Protein AF-A0AAD7HZ73-F1 (afdb_monomer_lite)

Radius of gyration: 22.2 Å; chains: 1; bounding box: 52×26×50 Å

pLDDT: mean 82.13, std 8.91, range [57.38, 90.5]

Secondary structure (DSSP, 8-state):
----HHHHHHHHHHHHHHS-SSPPPPS--SPPPSS-HHHHHHHHHHHHH-TT--HHHHHHHHHHHH-----HHHHHHHHH-

Sequence (81 aa):
LVVSRASLYRWKKSFQEIGSTTRPPSPLRGCPRIITQAILSACLNIYQKEPEVYLDELRWHLAMDHHIAISTSALQKTLVD

Organism: NCBI:txid230809

Structure (mmCIF, N/CA/C/O backbone):
data_AF-A0AAD7HZ73-F1
#
_entry.id   AF-A0AAD7HZ73-F1
#
loop_
_atom_site.group_PDB
_atom_site.id
_atom_site.type_symbol
_atom_site.label_atom_id
_atom_site.label_alt_id
_atom_site.label_comp_id
_atom_site.label_asym_id
_atom_site.label_entity_id
_atom_site.label_seq_id
_atom_site.pdbx_PDB_ins_code
_atom_site.Cartn_x
_atom_site.Cartn_y
_atom_site.Cartn_z
_atom_site.occupancy
_atom_site.B_iso_or_equiv
_atom_site.auth_seq_id
_atom_site.auth_comp_id
_atom_site.auth_asym_id
_atom_site.auth_atom_id
_atom_site.pdbx_PDB_model_num
ATOM 1 N N . LEU A 1 1 ? 34.401 15.952 -27.685 1.00 57.38 1 LEU A N 1
ATOM 2 C CA . LEU A 1 1 ? 33.262 15.248 -27.046 1.00 57.38 1 LEU A CA 1
ATOM 3 C C . LEU A 1 1 ? 33.616 13.770 -26.913 1.00 57.38 1 LEU A C 1
ATOM 5 O O . LEU A 1 1 ? 33.736 13.096 -27.926 1.00 57.38 1 LEU A O 1
ATOM 9 N N . VAL A 1 2 ? 33.853 13.286 -25.691 1.00 73.00 2 VAL A N 1
ATOM 10 C CA . VAL A 1 2 ? 34.265 11.894 -25.419 1.00 73.00 2 VAL A CA 1
ATOM 11 C C . VAL A 1 2 ? 33.015 11.045 -25.178 1.00 73.00 2 VAL A C 1
ATOM 13 O O . VAL A 1 2 ? 32.663 10.734 -24.045 1.00 73.00 2 VAL A O 1
ATOM 16 N N . VAL A 1 3 ? 32.281 10.732 -26.246 1.00 81.12 3 VAL A N 1
ATOM 17 C CA . VAL A 1 3 ? 31.088 9.872 -26.176 1.00 81.12 3 VAL A CA 1
ATOM 18 C C . VAL A 1 3 ? 31.411 8.549 -26.855 1.00 81.12 3 VAL A C 1
ATOM 20 O O . VAL A 1 3 ? 31.904 8.525 -27.981 1.00 81.12 3 VAL A O 1
ATOM 23 N N . SER A 1 4 ? 31.150 7.432 -26.174 1.00 90.31 4 SER A N 1
ATOM 24 C CA . SER A 1 4 ? 31.430 6.110 -26.734 1.00 90.31 4 SER A CA 1
ATOM 25 C C . SER A 1 4 ? 30.532 5.810 -27.938 1.00 90.31 4 SER A C 1
ATOM 27 O O . SER A 1 4 ? 29.365 6.209 -27.996 1.00 90.31 4 SER A O 1
ATOM 29 N N . ARG A 1 5 ? 31.054 5.025 -28.887 1.00 89.19 5 ARG A N 1
ATOM 30 C CA . ARG A 1 5 ? 30.307 4.600 -30.082 1.00 89.19 5 ARG A CA 1
ATOM 31 C C . ARG A 1 5 ? 29.001 3.876 -29.724 1.00 89.19 5 ARG A C 1
ATOM 33 O O . ARG A 1 5 ? 27.989 4.057 -30.391 1.00 89.19 5 ARG A O 1
ATOM 40 N N . ALA A 1 6 ? 28.997 3.113 -28.630 1.00 88.25 6 ALA A N 1
ATOM 41 C CA . ALA A 1 6 ? 27.809 2.428 -28.121 1.00 88.25 6 ALA A CA 1
ATOM 42 C C . ALA A 1 6 ? 26.705 3.400 -27.665 1.00 88.25 6 ALA A C 1
ATOM 44 O O . ALA A 1 6 ? 25.520 3.134 -27.869 1.00 88.25 6 ALA A O 1
ATOM 45 N N . SER A 1 7 ? 27.070 4.535 -27.064 1.00 85.75 7 SER A N 1
ATOM 46 C CA . SER A 1 7 ? 26.097 5.556 -26.661 1.00 85.75 7 SER A CA 1
ATOM 47 C C . SER A 1 7 ? 25.454 6.240 -27.867 1.00 85.75 7 SER A C 1
ATOM 49 O O . SER A 1 7 ? 24.242 6.436 -27.857 1.00 85.75 7 SER A O 1
ATOM 51 N N . LEU A 1 8 ? 26.213 6.484 -28.941 1.00 88.75 8 LEU A N 1
ATOM 52 C CA . LEU A 1 8 ? 25.664 7.017 -30.194 1.00 88.75 8 LEU A CA 1
ATOM 53 C C . LEU A 1 8 ? 24.626 6.078 -30.822 1.00 88.75 8 LEU A C 1
ATOM 55 O O . LEU A 1 8 ? 23.564 6.535 -31.241 1.00 88.75 8 LEU A O 1
ATOM 59 N N . TYR A 1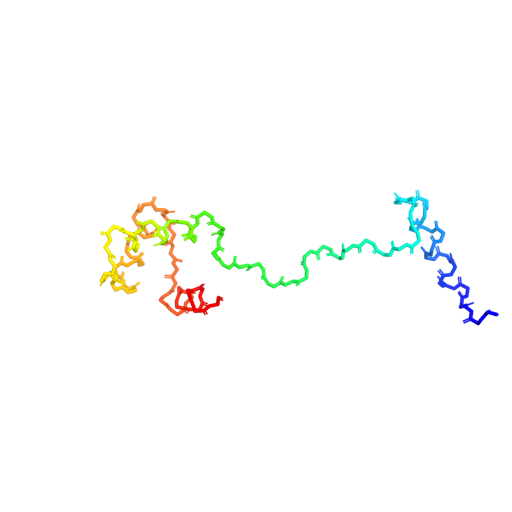 9 ? 24.886 4.767 -30.843 1.00 90.44 9 TYR A N 1
ATOM 60 C CA . TYR A 1 9 ? 23.909 3.797 -31.351 1.00 90.44 9 TYR A CA 1
ATOM 61 C C . TYR A 1 9 ? 22.632 3.755 -30.509 1.00 90.44 9 TYR A C 1
ATOM 63 O O . TYR A 1 9 ? 21.537 3.710 -31.066 1.00 90.44 9 TYR A O 1
ATOM 71 N N . ARG A 1 10 ? 22.756 3.817 -29.177 1.00 84.06 10 ARG A N 1
ATOM 72 C CA . ARG A 1 10 ? 21.593 3.868 -28.278 1.00 84.06 10 ARG A CA 1
ATOM 73 C C . ARG A 1 10 ? 20.768 5.132 -28.489 1.00 84.06 10 ARG A C 1
ATOM 75 O O . ARG A 1 10 ? 19.555 5.030 -28.598 1.00 84.06 10 ARG A O 1
ATOM 82 N N . TRP A 1 11 ? 21.410 6.291 -28.612 1.00 88.75 11 TRP A N 1
ATOM 83 C CA . TRP A 1 11 ? 20.714 7.549 -28.887 1.00 88.75 11 TRP A CA 1
ATOM 84 C C . TRP A 1 11 ? 20.032 7.550 -30.247 1.00 88.75 11 TRP A C 1
ATOM 86 O O . TRP A 1 11 ? 18.881 7.963 -30.332 1.00 88.75 11 TRP A O 1
ATOM 96 N N . LYS A 1 12 ? 20.696 7.038 -31.290 1.00 88.88 12 LYS A N 1
ATOM 97 C CA . LYS A 1 12 ? 20.083 6.896 -32.615 1.00 88.88 12 LYS A CA 1
ATOM 98 C C . LYS A 1 12 ? 18.840 6.007 -32.552 1.00 88.88 12 LYS A C 1
ATOM 100 O O . LYS A 1 12 ? 17.813 6.380 -33.104 1.00 88.88 12 LYS A O 1
ATOM 105 N N . LYS A 1 13 ? 18.921 4.877 -31.843 1.00 86.44 13 LYS A N 1
ATOM 106 C CA . LYS A 1 13 ? 17.790 3.967 -31.638 1.00 86.44 13 LYS A CA 1
ATOM 107 C C . LYS A 1 13 ? 16.641 4.646 -30.881 1.00 86.44 13 LYS A C 1
ATOM 109 O O . LYS A 1 13 ? 15.524 4.649 -31.378 1.00 86.44 13 LYS A O 1
ATOM 114 N N . SER A 1 14 ? 16.915 5.287 -29.742 1.00 84.81 14 SER A N 1
ATOM 115 C CA . SER A 1 14 ? 15.889 6.013 -28.975 1.00 84.81 14 SER A CA 1
ATOM 116 C C . SER A 1 14 ? 15.251 7.147 -29.778 1.00 84.81 14 SER A C 1
ATOM 118 O O . SER A 1 14 ? 14.039 7.322 -29.727 1.00 84.81 14 SER A O 1
ATOM 120 N N . PHE A 1 15 ? 16.039 7.869 -30.577 1.00 86.69 15 PHE A N 1
ATOM 121 C CA . PHE A 1 15 ? 15.528 8.930 -31.437 1.00 86.69 15 PHE A CA 1
ATOM 122 C C . PHE A 1 15 ? 14.634 8.390 -32.561 1.00 86.69 15 PHE A C 1
ATOM 124 O O . PHE A 1 15 ? 13.604 8.983 -32.850 1.00 86.69 15 PHE A O 1
ATOM 131 N N . GLN A 1 16 ? 14.984 7.251 -33.165 1.00 87.62 16 GLN A N 1
ATOM 132 C CA . GLN A 1 16 ? 14.153 6.604 -34.187 1.00 87.62 16 GLN A CA 1
ATOM 133 C C . GLN A 1 16 ? 12.846 6.033 -33.619 1.00 87.62 16 GLN A C 1
ATOM 135 O O . GLN A 1 16 ? 11.828 6.076 -34.298 1.00 87.62 16 GLN A O 1
ATOM 140 N N . GLU A 1 17 ? 12.873 5.499 -32.396 1.00 85.50 17 GLU A N 1
ATOM 141 C CA . GLU A 1 17 ? 11.706 4.869 -31.763 1.00 85.50 17 GLU A CA 1
ATOM 142 C C . GLU A 1 17 ? 10.757 5.882 -31.098 1.00 85.50 17 GLU A C 1
ATOM 144 O O . GLU A 1 17 ? 9.546 5.693 -31.127 1.00 85.50 17 GLU A O 1
ATOM 149 N N . ILE A 1 18 ? 11.295 6.937 -30.476 1.00 82.56 18 ILE A N 1
ATOM 150 C CA . ILE A 1 18 ? 10.552 7.830 -29.562 1.00 82.56 18 ILE A CA 1
ATOM 151 C C . ILE A 1 18 ? 10.581 9.292 -30.046 1.00 82.56 18 ILE A C 1
ATOM 153 O O . ILE A 1 18 ? 9.839 10.131 -29.545 1.00 82.56 18 ILE A O 1
ATOM 157 N N . GLY A 1 19 ? 11.442 9.634 -31.010 1.00 83.94 19 GLY A N 1
ATOM 158 C CA . GLY A 1 19 ? 11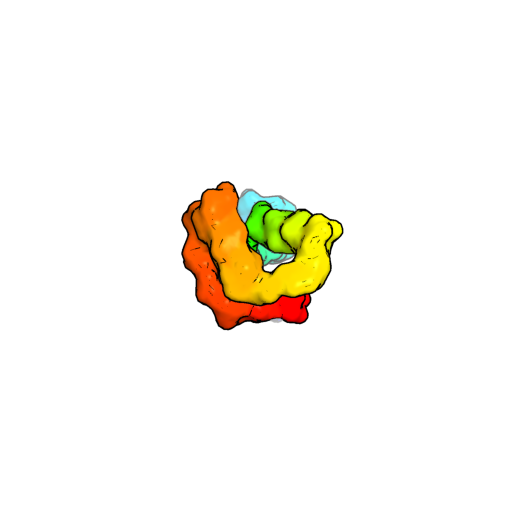.643 11.018 -31.459 1.00 83.94 19 GLY A CA 1
ATOM 159 C C . GLY A 1 19 ? 12.483 11.869 -30.500 1.00 83.94 19 GLY A C 1
ATOM 160 O O . GLY A 1 19 ? 12.643 13.066 -30.722 1.00 83.94 19 GLY A O 1
ATOM 161 N N . SER A 1 20 ? 13.041 11.269 -29.441 1.00 80.62 20 SER A N 1
ATOM 162 C CA . SER A 1 20 ? 13.880 11.957 -28.457 1.00 80.62 20 SER A CA 1
ATOM 163 C C . SER A 1 20 ? 15.138 11.163 -28.114 1.00 80.62 20 SER A C 1
ATOM 165 O O . SER A 1 20 ? 15.129 9.934 -28.028 1.00 80.62 20 SER A O 1
ATOM 167 N N . THR A 1 21 ? 16.241 11.878 -27.889 1.00 78.56 21 THR A N 1
ATOM 168 C CA . THR A 1 21 ? 17.479 11.317 -27.324 1.00 78.56 21 THR A CA 1
ATOM 169 C C . THR A 1 21 ? 17.428 11.221 -25.797 1.00 78.56 21 THR A C 1
ATOM 171 O O . THR A 1 21 ? 18.268 10.539 -25.202 1.00 78.56 21 THR A O 1
ATOM 174 N N . THR A 1 22 ? 16.448 11.865 -25.149 1.00 79.06 22 THR A N 1
ATOM 175 C CA . THR A 1 22 ? 16.196 11.691 -23.716 1.00 79.06 22 THR A CA 1
ATOM 176 C C . THR A 1 22 ? 15.611 10.307 -23.461 1.00 79.06 22 THR A C 1
ATOM 178 O O . THR A 1 22 ? 14.709 9.841 -24.156 1.00 79.06 22 THR A O 1
ATOM 181 N N . ARG A 1 23 ? 16.148 9.616 -22.451 1.00 69.88 23 ARG A N 1
ATOM 182 C CA . ARG A 1 23 ? 15.614 8.321 -22.029 1.00 69.88 23 ARG A CA 1
ATOM 183 C C . ARG A 1 23 ? 14.178 8.542 -21.528 1.00 69.88 23 ARG A C 1
ATOM 185 O O . ARG A 1 23 ? 14.007 9.395 -20.655 1.00 69.88 23 ARG A O 1
ATOM 192 N N . PRO A 1 24 ? 13.174 7.787 -22.013 1.00 69.06 24 PRO A N 1
ATOM 193 C CA . PRO A 1 24 ? 11.831 7.876 -21.459 1.00 69.06 24 PRO A CA 1
ATOM 194 C C . PRO A 1 24 ? 11.877 7.536 -19.963 1.00 69.06 24 PRO A C 1
ATOM 196 O O . PRO A 1 24 ? 12.747 6.751 -19.549 1.00 69.06 24 PRO A O 1
ATOM 199 N N . PRO A 1 25 ? 10.969 8.098 -19.144 1.00 70.19 25 PRO A N 1
ATOM 200 C CA . PRO A 1 25 ? 10.836 7.666 -17.762 1.00 70.19 25 PRO A CA 1
ATOM 201 C C . PRO A 1 25 ? 10.717 6.142 -17.765 1.00 70.19 25 PRO A C 1
ATOM 203 O O . PRO A 1 25 ? 9.931 5.567 -18.518 1.00 70.19 25 PRO A O 1
ATOM 206 N N . SER A 1 26 ? 11.588 5.473 -17.007 1.00 69.62 26 SER A N 1
ATOM 207 C CA . SER A 1 26 ? 11.544 4.017 -16.914 1.00 69.62 26 SER A CA 1
ATOM 208 C C . SER A 1 26 ? 10.135 3.593 -16.501 1.00 69.62 26 SER A C 1
ATOM 210 O O . SER A 1 26 ? 9.587 4.250 -15.611 1.00 69.62 26 SER A O 1
ATOM 212 N N . PRO A 1 27 ? 9.573 2.510 -17.073 1.00 65.75 27 PRO A N 1
ATOM 213 C CA . PRO A 1 27 ? 8.327 1.955 -16.559 1.00 65.75 27 PRO A CA 1
ATOM 214 C C . PRO A 1 27 ? 8.486 1.771 -15.049 1.00 65.75 27 PRO A C 1
ATOM 216 O O . PRO A 1 27 ? 9.551 1.325 -14.610 1.00 65.75 27 PRO A O 1
ATOM 219 N N . LEU A 1 28 ? 7.480 2.247 -14.307 1.00 64.81 28 LEU A N 1
ATOM 220 C CA . LEU A 1 28 ? 7.423 2.369 -12.847 1.00 64.81 28 LEU A CA 1
ATOM 221 C C . LEU A 1 28 ? 8.365 1.373 -12.158 1.00 64.81 28 LEU A C 1
ATOM 223 O O . LEU A 1 28 ? 8.116 0.169 -12.135 1.00 64.81 28 LEU A O 1
ATOM 227 N N . ARG A 1 29 ? 9.492 1.872 -11.643 1.00 60.88 29 ARG A N 1
ATOM 228 C CA . ARG A 1 29 ? 10.455 1.047 -10.913 1.00 60.88 29 ARG A CA 1
ATOM 229 C C . ARG A 1 29 ? 10.028 1.000 -9.452 1.00 60.88 29 ARG A C 1
ATOM 231 O O . ARG A 1 29 ? 10.217 1.973 -8.733 1.00 60.88 29 ARG A O 1
ATOM 238 N N . GLY A 1 30 ? 9.455 -0.125 -9.039 1.00 66.06 30 GLY A N 1
ATOM 239 C CA . GLY A 1 30 ? 9.044 -0.396 -7.663 1.00 66.06 30 GLY A CA 1
ATOM 240 C C . GLY A 1 30 ? 8.309 -1.731 -7.550 1.00 66.06 30 GLY A C 1
ATOM 241 O O . GLY A 1 30 ? 7.901 -2.303 -8.559 1.00 66.06 30 GLY A O 1
ATOM 242 N N . CYS A 1 31 ? 8.146 -2.234 -6.324 1.00 59.66 31 CYS A N 1
ATOM 243 C CA . CYS A 1 31 ? 7.193 -3.308 -6.060 1.00 59.66 31 CYS A CA 1
ATOM 244 C C . CYS A 1 31 ? 5.782 -2.713 -6.214 1.00 59.66 31 CYS A C 1
ATOM 246 O O . CYS A 1 31 ? 5.514 -1.692 -5.572 1.00 59.66 31 CYS A O 1
ATOM 248 N N . PRO A 1 32 ? 4.897 -3.268 -7.060 1.00 64.81 32 PRO A N 1
ATOM 249 C CA . PRO A 1 32 ? 3.514 -2.809 -7.113 1.00 64.81 32 PRO A CA 1
ATOM 250 C C . PRO A 1 32 ? 2.923 -2.868 -5.700 1.00 64.81 32 PRO A C 1
ATOM 252 O O . PRO A 1 32 ? 3.082 -3.876 -5.006 1.00 64.81 32 PRO A O 1
ATOM 255 N N . ARG A 1 33 ? 2.284 -1.779 -5.242 1.00 65.25 33 ARG A N 1
ATOM 256 C CA . ARG A 1 33 ? 1.594 -1.789 -3.945 1.00 65.25 33 ARG A CA 1
ATOM 257 C C . ARG A 1 33 ? 0.614 -2.965 -3.953 1.00 65.25 33 ARG A C 1
ATOM 259 O O . ARG A 1 33 ? -0.153 -3.125 -4.898 1.00 65.25 33 ARG A O 1
ATOM 266 N N . ILE A 1 34 ? 0.640 -3.765 -2.883 1.00 66.25 34 ILE A N 1
ATOM 267 C CA . ILE A 1 34 ? -0.322 -4.860 -2.647 1.00 66.25 34 ILE A CA 1
ATOM 268 C C . ILE A 1 34 ? -1.758 -4.315 -2.702 1.00 66.25 34 ILE A C 1
ATOM 270 O O . ILE A 1 34 ? -2.688 -5.006 -3.106 1.00 66.25 34 ILE A O 1
ATOM 274 N N . ILE A 1 35 ? -1.914 -3.047 -2.322 1.00 72.31 35 ILE A N 1
ATOM 275 C CA . ILE A 1 35 ? -3.172 -2.321 -2.285 1.00 72.31 35 ILE A CA 1
ATOM 276 C C . ILE A 1 35 ? -3.275 -1.427 -3.526 1.00 72.31 35 ILE A C 1
ATOM 278 O O . ILE A 1 35 ? -2.484 -0.501 -3.716 1.00 72.31 35 ILE A O 1
ATOM 282 N N . THR A 1 36 ? -4.264 -1.701 -4.375 1.00 79.75 36 THR A N 1
ATOM 283 C CA . THR A 1 36 ? -4.642 -0.822 -5.485 1.00 79.75 36 THR A CA 1
ATOM 284 C C . THR A 1 36 ? -5.263 0.471 -4.956 1.00 79.75 36 THR A C 1
ATOM 286 O O . THR A 1 36 ? -5.799 0.521 -3.849 1.00 79.75 36 THR A O 1
ATOM 289 N N . GLN A 1 37 ? -5.244 1.531 -5.766 1.00 82.06 37 GLN A N 1
ATOM 290 C CA . GLN A 1 37 ? -5.830 2.818 -5.379 1.00 82.06 37 GLN A CA 1
ATOM 291 C C . GLN A 1 37 ? -7.310 2.705 -4.977 1.00 82.06 37 GLN A C 1
ATOM 293 O O . GLN A 1 37 ? -7.735 3.383 -4.050 1.00 82.06 37 GLN A O 1
ATOM 298 N N . ALA A 1 38 ? -8.065 1.797 -5.604 1.00 80.81 38 ALA A N 1
ATOM 299 C CA . ALA A 1 38 ? -9.466 1.541 -5.271 1.00 80.81 38 ALA A CA 1
ATOM 300 C C . ALA A 1 38 ? -9.662 1.084 -3.814 1.00 80.81 38 ALA A C 1
ATOM 302 O O . ALA A 1 38 ? -10.568 1.555 -3.134 1.00 80.81 38 ALA A O 1
ATOM 303 N N . ILE A 1 39 ? -8.788 0.205 -3.319 1.00 83.50 39 ILE A N 1
ATOM 304 C CA . ILE A 1 39 ? -8.847 -0.290 -1.937 1.00 83.50 39 ILE A CA 1
ATOM 305 C C . ILE A 1 39 ? -8.460 0.823 -0.965 1.00 83.50 39 ILE A C 1
ATOM 307 O O . ILE A 1 39 ? -9.068 0.967 0.088 1.00 83.50 39 ILE A O 1
ATOM 311 N N . LEU A 1 40 ? -7.477 1.646 -1.331 1.00 86.25 40 LEU A N 1
ATOM 312 C CA . LEU A 1 40 ? -7.058 2.775 -0.506 1.00 86.25 40 LEU A CA 1
ATOM 313 C C . LEU A 1 40 ? -8.204 3.791 -0.354 1.00 86.25 40 LEU A C 1
ATOM 315 O O . LEU A 1 40 ? -8.485 4.244 0.752 1.00 86.25 40 LEU A O 1
ATOM 319 N N . SER A 1 41 ? -8.935 4.068 -1.438 1.00 87.25 41 SER A N 1
ATOM 320 C CA . SER A 1 41 ? -10.163 4.868 -1.396 1.00 87.25 41 SER A CA 1
ATOM 321 C C . SER A 1 41 ? -11.255 4.230 -0.531 1.00 87.25 41 SER A C 1
ATOM 323 O O . SER A 1 41 ? -11.930 4.943 0.205 1.00 87.25 41 SER A O 1
ATOM 325 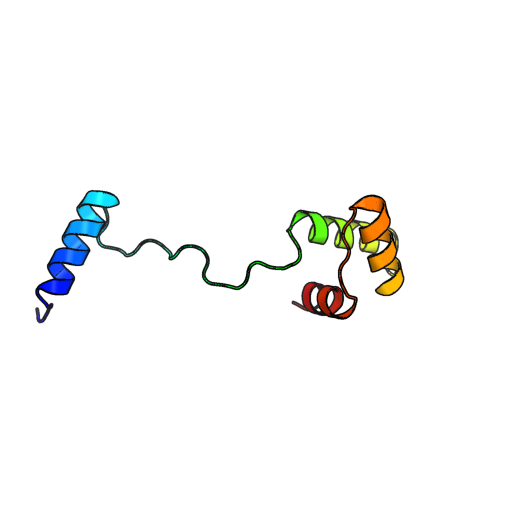N N . ALA A 1 42 ? -11.415 2.904 -0.573 1.00 87.44 42 ALA A N 1
ATOM 326 C CA . ALA A 1 42 ? -12.363 2.200 0.289 1.00 87.44 42 ALA A CA 1
ATOM 327 C C . ALA A 1 42 ? -12.011 2.335 1.779 1.00 87.44 42 ALA A C 1
ATOM 329 O O . ALA A 1 42 ? -12.881 2.687 2.572 1.00 87.44 42 ALA A O 1
ATOM 330 N N . CYS A 1 43 ? -10.739 2.151 2.152 1.00 86.94 43 CYS A N 1
ATOM 331 C CA . CYS A 1 43 ? -10.281 2.357 3.528 1.00 86.94 43 CYS A CA 1
ATOM 332 C C . CYS A 1 43 ? -10.585 3.779 4.014 1.00 86.94 43 CYS A C 1
ATOM 334 O O . CYS A 1 43 ? -11.108 3.958 5.110 1.00 86.94 43 CYS A O 1
ATOM 336 N N . LEU A 1 44 ? -10.301 4.792 3.188 1.00 88.31 44 LEU A N 1
ATOM 337 C CA . LEU A 1 44 ? -10.588 6.188 3.526 1.00 88.31 44 LEU A CA 1
ATOM 338 C C . LEU A 1 44 ? -12.090 6.438 3.710 1.00 88.31 44 LEU A C 1
ATOM 340 O O . LEU A 1 44 ? -12.475 7.129 4.647 1.00 88.31 44 LEU A O 1
ATOM 344 N N . ASN A 1 45 ? -12.938 5.851 2.864 1.00 90.06 45 ASN A N 1
ATOM 345 C CA . ASN A 1 45 ? -14.391 5.966 2.998 1.00 90.06 45 ASN A CA 1
ATOM 346 C C . ASN A 1 45 ? -14.912 5.327 4.295 1.00 90.06 45 ASN A C 1
ATOM 348 O O . ASN A 1 45 ? -15.873 5.834 4.870 1.00 90.06 45 ASN A O 1
ATOM 352 N N . ILE A 1 46 ? -14.301 4.228 4.748 1.00 89.12 46 ILE A N 1
ATOM 353 C CA . ILE A 1 46 ? -14.644 3.594 6.029 1.00 89.12 46 ILE A CA 1
ATOM 354 C C . ILE A 1 46 ? -14.241 4.521 7.180 1.00 89.12 46 ILE A C 1
ATOM 356 O O . ILE A 1 46 ? -15.099 4.888 7.976 1.00 89.12 46 ILE A O 1
ATOM 360 N N . TYR A 1 47 ? -12.996 5.009 7.196 1.00 89.31 47 TYR A N 1
ATOM 361 C CA . TYR A 1 47 ? -12.523 5.939 8.231 1.00 89.31 47 TYR A CA 1
ATOM 362 C C . TYR A 1 47 ? -13.295 7.266 8.274 1.00 89.31 47 TYR A C 1
ATOM 364 O O . TYR A 1 47 ? -13.422 7.873 9.332 1.00 89.31 47 TYR A O 1
ATOM 372 N N . GLN A 1 48 ? -13.830 7.730 7.143 1.00 89.69 48 GLN A N 1
ATOM 373 C CA . GLN A 1 48 ? -14.694 8.915 7.111 1.00 89.69 48 GLN A CA 1
ATOM 374 C C . GLN A 1 48 ? -16.045 8.690 7.792 1.00 89.69 48 GLN A C 1
ATOM 376 O O . GLN A 1 48 ? -16.602 9.630 8.356 1.00 89.69 48 GLN A O 1
ATOM 381 N N . LYS A 1 49 ? -16.593 7.475 7.705 1.00 89.38 49 LYS A N 1
ATOM 382 C CA . LYS A 1 49 ? -17.863 7.125 8.351 1.00 89.38 49 LYS A CA 1
ATOM 383 C C . LYS A 1 49 ? -17.658 6.824 9.829 1.00 89.38 49 LYS A C 1
ATOM 385 O O . LYS A 1 49 ? -18.448 7.266 10.656 1.00 89.38 49 LYS A O 1
ATOM 390 N N . GLU A 1 50 ? -16.598 6.088 10.137 1.00 89.88 50 GLU A N 1
ATOM 391 C CA . GLU A 1 50 ? -16.302 5.578 11.468 1.00 89.88 50 GLU A CA 1
ATOM 392 C C . GLU A 1 50 ? -14.791 5.729 11.737 1.00 89.88 50 GLU A C 1
ATOM 394 O O . GLU A 1 50 ? -13.992 4.873 11.353 1.00 89.88 50 GLU A O 1
ATOM 399 N N . PRO A 1 51 ? -14.361 6.839 12.365 1.00 85.56 51 PRO A N 1
ATOM 400 C CA . PRO A 1 51 ? -12.938 7.127 12.564 1.00 85.56 51 PRO A CA 1
ATOM 401 C C . PRO A 1 51 ? -12.267 6.216 13.603 1.00 85.56 51 PRO A C 1
ATOM 403 O O . PRO A 1 51 ? -11.046 6.086 13.596 1.00 85.56 51 PRO A O 1
A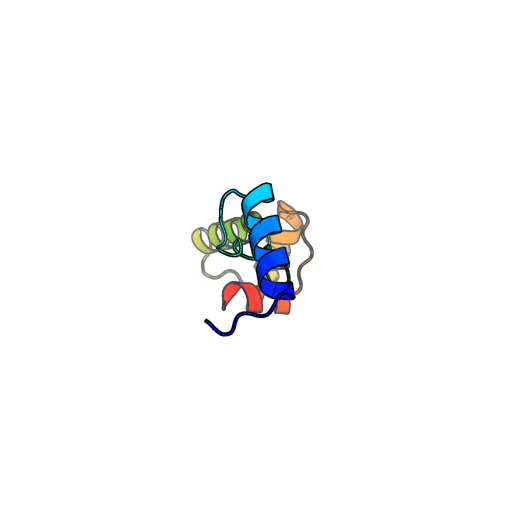TOM 406 N N . GLU A 1 52 ? -13.054 5.568 14.463 1.00 90.31 52 GLU A N 1
ATOM 407 C CA . GLU A 1 52 ? -12.580 4.694 15.545 1.00 90.31 52 GLU A CA 1
ATOM 408 C C . GLU A 1 52 ? -12.415 3.223 15.113 1.00 90.31 52 GLU A C 1
ATOM 410 O O . GLU A 1 52 ? -12.118 2.373 15.948 1.00 90.31 52 GLU A O 1
ATOM 415 N N . VAL A 1 53 ? -12.605 2.907 13.823 1.00 90.00 53 VAL A N 1
ATOM 416 C CA . VAL A 1 53 ? -12.505 1.533 13.304 1.00 90.00 53 VAL A CA 1
ATOM 417 C C . VAL A 1 53 ? -11.097 0.977 13.492 1.00 90.00 53 VAL A C 1
ATOM 419 O O . VAL A 1 53 ? -10.099 1.536 13.009 1.00 90.00 53 VAL A O 1
ATOM 422 N N . TYR A 1 54 ? -11.017 -0.178 14.148 1.00 90.44 54 TYR A N 1
ATOM 423 C CA . TYR A 1 54 ? -9.757 -0.880 14.357 1.00 90.44 54 TYR A CA 1
ATOM 424 C C . TYR A 1 54 ? -9.273 -1.581 13.074 1.00 90.44 54 TYR A C 1
ATOM 426 O O . TYR A 1 54 ? -10.016 -1.826 12.126 1.00 90.44 54 TYR A O 1
ATOM 434 N N . LEU A 1 55 ? -7.979 -1.915 13.003 1.00 89.12 55 LEU A N 1
ATOM 435 C CA . LEU A 1 55 ? -7.378 -2.508 11.794 1.00 89.12 55 LEU A CA 1
ATOM 436 C C . LEU A 1 55 ? -7.913 -3.911 11.456 1.00 89.12 55 LEU A C 1
ATOM 438 O O . LEU A 1 55 ? -7.873 -4.329 10.296 1.00 89.12 55 LEU A O 1
ATOM 442 N N . ASP A 1 56 ? -8.360 -4.662 12.453 1.00 89.69 56 ASP A N 1
ATOM 443 C CA . ASP A 1 56 ? -9.009 -5.965 12.308 1.00 89.69 56 ASP A CA 1
ATOM 444 C C . ASP A 1 56 ? -10.450 -5.841 11.798 1.00 89.69 56 ASP A C 1
ATOM 446 O O . ASP A 1 56 ? -10.838 -6.598 10.905 1.00 89.69 56 ASP A O 1
ATOM 450 N N . GLU A 1 57 ? -11.194 -4.846 12.272 1.00 90.50 57 GLU A N 1
ATOM 451 C CA . GLU A 1 57 ? -12.510 -4.474 11.740 1.00 90.50 57 GLU A CA 1
ATOM 452 C C . GLU A 1 57 ? -12.395 -3.983 10.291 1.00 90.50 57 GLU A C 1
ATOM 454 O O . GLU A 1 57 ? -13.078 -4.492 9.402 1.00 90.50 57 GLU A O 1
ATOM 459 N N . LEU A 1 58 ? -11.443 -3.091 10.002 1.00 89.25 58 LEU A N 1
ATOM 460 C CA . LEU A 1 58 ? -11.148 -2.629 8.642 1.00 89.25 58 LEU A CA 1
ATOM 461 C C . LEU A 1 58 ? -10.827 -3.809 7.712 1.00 89.25 58 LEU A C 1
ATOM 463 O O . LEU A 1 58 ? -11.312 -3.884 6.582 1.00 89.25 58 LEU A O 1
ATOM 467 N N . ARG A 1 59 ? -10.030 -4.770 8.192 1.00 90.25 59 ARG A N 1
ATOM 468 C CA . ARG A 1 59 ? -9.739 -6.005 7.455 1.00 90.25 59 ARG A CA 1
ATOM 469 C C . ARG A 1 59 ? -11.012 -6.811 7.184 1.00 90.25 59 ARG A C 1
ATOM 471 O O . ARG A 1 59 ? -11.128 -7.381 6.099 1.00 90.25 59 ARG A O 1
ATOM 478 N N . TRP A 1 60 ? -11.936 -6.887 8.139 1.00 90.31 60 TRP A N 1
ATOM 479 C CA . TRP A 1 60 ? -13.215 -7.573 7.961 1.00 90.31 60 TRP A CA 1
ATOM 480 C C . TRP A 1 60 ? -14.077 -6.888 6.892 1.00 90.31 60 TRP A C 1
ATOM 482 O O . TRP A 1 60 ? -14.549 -7.562 5.976 1.00 90.31 60 TRP A O 1
ATOM 492 N N . HIS A 1 61 ? -14.175 -5.557 6.923 1.00 88.19 61 HIS A N 1
ATOM 493 C CA . HIS A 1 61 ? -14.875 -4.774 5.899 1.00 88.19 61 HIS A CA 1
ATOM 494 C C . HIS A 1 61 ? -14.286 -4.984 4.500 1.00 88.19 61 HIS A C 1
ATOM 496 O O . HIS A 1 61 ? -15.011 -5.248 3.544 1.00 88.19 61 HIS A O 1
ATOM 502 N N . LEU A 1 62 ? -12.958 -4.964 4.370 1.00 87.00 62 LEU A N 1
ATOM 503 C CA . LEU A 1 62 ? -12.289 -5.218 3.090 1.00 87.00 62 LEU A CA 1
ATOM 504 C C . LEU A 1 62 ? -12.514 -6.644 2.567 1.00 87.00 62 LEU A C 1
ATOM 506 O O . LEU A 1 62 ? -12.619 -6.853 1.354 1.00 87.00 62 LEU A O 1
ATOM 510 N N . ALA A 1 63 ? -12.604 -7.626 3.462 1.00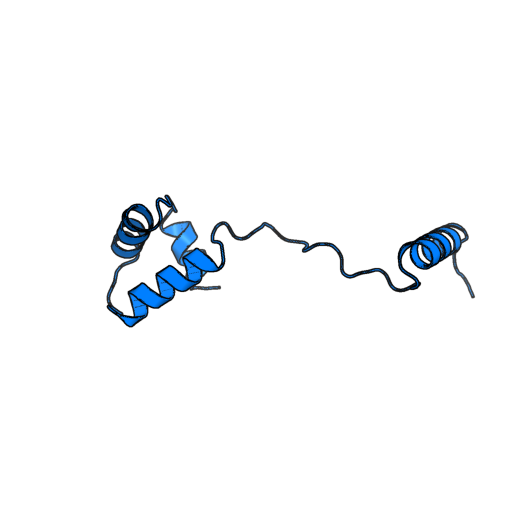 89.94 63 ALA A N 1
ATOM 511 C CA . ALA A 1 63 ? -12.905 -8.999 3.084 1.00 89.94 63 ALA A CA 1
ATOM 512 C C . ALA A 1 63 ? -14.364 -9.163 2.624 1.00 89.94 63 ALA A C 1
ATOM 514 O O . ALA A 1 63 ? -14.601 -9.872 1.649 1.00 89.94 63 ALA A O 1
ATOM 515 N N . MET A 1 64 ? -15.317 -8.502 3.288 1.00 87.94 64 MET A N 1
ATOM 516 C CA . MET A 1 64 ? -16.748 -8.591 2.973 1.00 87.94 64 MET A CA 1
ATOM 517 C C . MET A 1 64 ? -17.137 -7.786 1.732 1.00 87.94 64 MET A C 1
ATOM 519 O O . MET A 1 64 ? -17.726 -8.335 0.802 1.00 87.94 64 MET A O 1
ATOM 523 N N . ASP A 1 65 ? -16.761 -6.512 1.675 1.00 86.19 65 ASP A N 1
ATOM 524 C CA . ASP A 1 65 ? -17.233 -5.601 0.628 1.00 86.19 65 ASP A CA 1
ATOM 525 C C . ASP A 1 65 ? -16.391 -5.715 -0.647 1.00 86.19 65 ASP A C 1
ATOM 527 O O . ASP A 1 65 ? -16.891 -5.563 -1.764 1.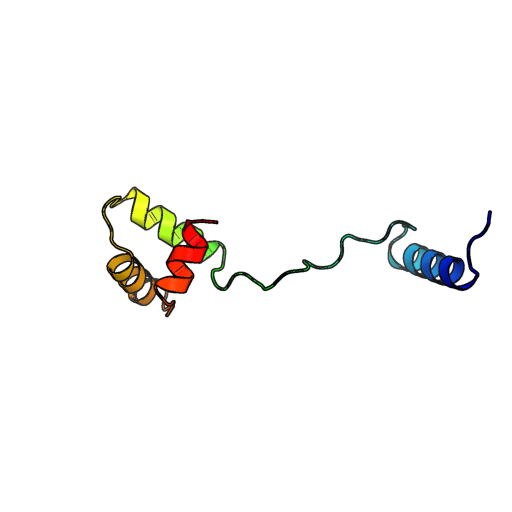00 86.19 65 ASP A O 1
ATOM 531 N N . HIS A 1 66 ? -15.099 -6.020 -0.496 1.00 82.12 66 HIS A N 1
ATOM 532 C CA . HIS A 1 66 ? -14.137 -5.987 -1.596 1.00 82.12 66 HIS A CA 1
ATOM 533 C C . HIS A 1 66 ? -13.503 -7.343 -1.918 1.00 82.12 66 HIS A C 1
ATOM 535 O O . HIS A 1 66 ? -12.769 -7.424 -2.898 1.00 82.12 66 HIS A O 1
ATOM 541 N N . HIS A 1 67 ? -13.822 -8.409 -1.169 1.00 84.56 67 HIS A N 1
ATOM 542 C CA . HIS A 1 67 ? -13.316 -9.776 -1.387 1.00 84.56 67 HIS A CA 1
ATOM 543 C C . HIS A 1 67 ? -11.785 -9.867 -1.330 1.00 84.56 67 HIS A C 1
ATOM 545 O O . HIS A 1 67 ? -11.150 -10.648 -2.044 1.00 84.56 67 HIS A O 1
ATOM 551 N N . ILE A 1 68 ? -11.175 -9.041 -0.480 1.00 82.75 68 ILE A N 1
ATOM 552 C CA . ILE A 1 68 ? -9.728 -8.868 -0.424 1.00 82.75 68 ILE A CA 1
ATOM 553 C C . ILE A 1 68 ? -9.201 -9.309 0.936 1.00 82.75 68 ILE A C 1
ATOM 555 O O . ILE A 1 68 ? -9.482 -8.714 1.974 1.00 82.75 68 ILE A O 1
ATOM 559 N N . ALA A 1 69 ? -8.384 -10.360 0.918 1.00 83.19 69 ALA A N 1
ATOM 560 C CA . ALA A 1 69 ? -7.687 -10.854 2.094 1.00 83.19 69 ALA A CA 1
ATOM 561 C C . ALA A 1 69 ? -6.310 -10.182 2.202 1.00 83.19 69 ALA A C 1
ATOM 563 O O . ALA A 1 69 ? -5.365 -10.564 1.513 1.00 83.19 69 ALA A O 1
ATOM 564 N N . ILE A 1 70 ? -6.190 -9.180 3.076 1.00 82.88 70 ILE A N 1
ATOM 565 C CA . ILE A 1 70 ? -4.921 -8.504 3.384 1.00 82.88 70 ILE A CA 1
ATOM 566 C C . ILE A 1 70 ? -4.565 -8.742 4.858 1.00 82.88 70 ILE A C 1
ATOM 568 O O . ILE A 1 70 ? -5.440 -8.813 5.723 1.00 82.88 70 ILE A O 1
ATOM 572 N N . SER A 1 71 ? -3.272 -8.886 5.159 1.00 87.25 71 SER A N 1
ATOM 573 C CA . SER A 1 71 ? -2.799 -8.972 6.542 1.00 87.25 71 SER A CA 1
ATOM 574 C C . SER A 1 71 ? -2.871 -7.610 7.239 1.00 87.25 71 SER A C 1
ATOM 576 O O . SER A 1 71 ? -2.642 -6.566 6.629 1.00 87.25 71 SER A O 1
ATOM 578 N N . THR A 1 72 ? -3.095 -7.604 8.551 1.00 86.44 72 THR A N 1
ATOM 579 C CA . THR A 1 72 ? -3.073 -6.370 9.359 1.00 86.44 72 THR A CA 1
ATOM 580 C C . THR A 1 72 ? -1.744 -5.620 9.223 1.00 86.44 72 THR A C 1
ATOM 582 O O . THR A 1 72 ? -1.730 -4.403 9.080 1.00 86.44 72 THR A O 1
ATOM 585 N N . SER A 1 73 ? -0.625 -6.349 9.147 1.00 86.38 73 SER A N 1
ATOM 586 C CA . SER A 1 73 ? 0.709 -5.784 8.911 1.00 86.38 73 SER A CA 1
ATOM 587 C C . SER A 1 73 ? 0.856 -5.084 7.554 1.00 86.38 73 SER A C 1
ATOM 589 O O . SER A 1 73 ? 1.562 -4.081 7.455 1.00 86.38 73 SER A O 1
ATOM 591 N N . ALA A 1 74 ? 0.205 -5.590 6.504 1.00 82.56 74 ALA A N 1
ATOM 592 C CA . ALA A 1 74 ? 0.209 -4.966 5.184 1.00 82.56 74 ALA A CA 1
ATOM 593 C C . ALA A 1 74 ? -0.716 -3.740 5.138 1.00 82.56 74 ALA A C 1
ATOM 595 O O . ALA A 1 74 ? -0.351 -2.735 4.525 1.00 82.56 74 ALA A O 1
ATOM 596 N N . LEU A 1 75 ? -1.863 -3.784 5.829 1.00 86.06 75 LEU A N 1
ATOM 597 C CA . LEU A 1 75 ? -2.749 -2.624 5.989 1.00 86.06 75 LEU A CA 1
ATOM 598 C C . LEU A 1 75 ? -2.054 -1.491 6.742 1.00 86.06 75 LEU A C 1
ATOM 600 O O . LEU A 1 75 ? -2.014 -0.371 6.243 1.00 86.06 75 LEU A O 1
ATOM 604 N N . GLN A 1 76 ? -1.423 -1.796 7.877 1.00 86.31 76 GLN A N 1
ATOM 605 C CA . GLN A 1 76 ? -0.688 -0.812 8.668 1.00 86.31 76 GLN A CA 1
ATOM 606 C C . GLN A 1 76 ? 0.421 -0.140 7.852 1.00 86.31 76 GLN A C 1
ATOM 608 O O . GLN A 1 76 ? 0.502 1.083 7.828 1.00 86.31 76 GLN A O 1
ATOM 613 N N . LYS A 1 77 ? 1.240 -0.919 7.130 1.00 84.12 77 LYS A N 1
ATOM 614 C CA . LYS A 1 77 ? 2.267 -0.354 6.237 1.00 84.12 77 LYS A CA 1
ATOM 615 C C . LYS A 1 77 ? 1.673 0.565 5.173 1.00 84.12 77 LYS A C 1
ATOM 617 O O . LYS A 1 77 ? 2.279 1.570 4.842 1.00 84.12 77 LYS A O 1
ATOM 622 N N . THR A 1 78 ? 0.500 0.226 4.646 1.00 79.62 78 THR A N 1
ATOM 623 C CA . THR A 1 78 ? -0.125 1.015 3.579 1.00 79.62 78 THR A CA 1
ATOM 624 C C . THR A 1 78 ? -0.739 2.321 4.082 1.00 79.62 78 THR A C 1
ATOM 626 O O . THR A 1 78 ? -0.809 3.273 3.314 1.00 79.62 78 THR A O 1
ATOM 629 N N . LEU A 1 79 ? -1.205 2.362 5.333 1.00 79.88 79 LEU A N 1
ATOM 630 C CA . LEU A 1 79 ? -1.830 3.548 5.928 1.00 79.88 79 LEU A CA 1
ATOM 631 C C . LEU A 1 79 ? -0.817 4.529 6.536 1.00 79.88 79 LEU A C 1
ATOM 633 O O . LEU A 1 79 ? -1.138 5.703 6.684 1.00 79.88 79 LEU A O 1
ATOM 637 N N . VAL A 1 80 ? 0.373 4.053 6.918 1.00 79.69 80 VAL A N 1
ATOM 638 C CA . VAL A 1 80 ? 1.444 4.889 7.491 1.00 79.69 80 VAL A CA 1
ATOM 639 C C . VAL A 1 80 ? 2.304 5.564 6.409 1.00 79.69 80 VAL A C 1
ATOM 641 O O . VAL A 1 80 ? 2.874 6.617 6.687 1.00 79.69 80 VAL A O 1
ATOM 644 N N . ASP A 1 81 ? 2.390 4.975 5.208 1.00 58.41 81 ASP A N 1
ATOM 645 C CA . ASP A 1 81 ? 3.080 5.542 4.030 1.00 58.41 81 ASP A CA 1
ATOM 646 C C . ASP A 1 81 ? 2.266 6.646 3.332 1.00 58.41 81 ASP A C 1
ATOM 648 O O . ASP A 1 81 ? 2.804 7.765 3.181 1.00 58.41 81 ASP A O 1
#

Foldseek 3Di:
DPDDPVLVVLQVVCCVVPVGSDDPDPDDPDDPQPDDPVLVVVLVVVCVVPVPQDLVNSQVCCCVVVVDHDDSVSVVVVVVD

InterPro domains:
  IPR009057 Homedomain-like superfamily [SSF46689] (3-79)